Protein AF-A0A530QLJ4-F1 (afdb_monomer_lite)

Radius of gyration: 23.85 Å; chains: 1; bounding box: 52×22×62 Å

Sequence (64 aa):
MLRCCAFIAALILVGLATLDARADRRVALVIGNSEYRDIPALKNPDKDAEDVSNTFRQAGFDVF

Secondary structure (DSSP, 8-state):
-HHHHHHHHHHHHHHHHT-----S--EE--------SSSPPPSSHHHHHHHHHHHHHHTT-EE-

pLDDT: mean 91.02, std 9.78, range [62.97, 98.62]

Structure (mmCIF, N/CA/C/O backbone):
data_AF-A0A530QLJ4-F1
#
_entry.id   AF-A0A530QLJ4-F1
#
loop_
_atom_site.group_PDB
_atom_site.id
_atom_site.type_symbol
_atom_site.label_atom_id
_atom_site.label_alt_id
_atom_site.label_comp_id
_atom_site.label_asym_id
_atom_site.label_entity_id
_atom_site.label_seq_id
_atom_site.pdbx_PDB_ins_code
_atom_site.Cartn_x
_atom_site.Cartn_y
_atom_site.Cartn_z
_atom_site.occupancy
_atom_site.B_iso_or_equiv
_atom_site.auth_seq_id
_atom_site.auth_comp_id
_atom_site.auth_asym_id
_atom_site.auth_atom_id
_atom_site.pdbx_PDB_model_num
ATOM 1 N N . MET A 1 1 ? 37.316 6.357 -39.780 1.00 72.75 1 MET A N 1
ATOM 2 C CA . MET A 1 1 ? 36.028 5.639 -39.915 1.00 72.75 1 MET A CA 1
ATOM 3 C C . MET A 1 1 ? 35.715 4.799 -38.676 1.00 72.75 1 MET A C 1
ATOM 5 O O . MET A 1 1 ? 34.755 5.129 -37.999 1.00 72.75 1 MET A O 1
ATOM 9 N N . LEU A 1 2 ? 36.563 3.835 -38.280 1.00 83.44 2 LEU A N 1
ATOM 10 C CA . LEU A 1 2 ? 36.329 2.964 -37.106 1.00 83.44 2 LEU A CA 1
ATOM 11 C C . LEU A 1 2 ? 36.074 3.712 -35.775 1.00 83.44 2 LEU A C 1
ATOM 13 O O . LEU A 1 2 ? 35.188 3.342 -35.014 1.00 83.44 2 LEU A O 1
ATOM 17 N N . ARG A 1 3 ? 36.800 4.811 -35.523 1.00 81.88 3 ARG A N 1
ATOM 18 C CA . ARG A 1 3 ? 36.632 5.652 -34.318 1.00 81.88 3 ARG A CA 1
ATOM 19 C C . ARG A 1 3 ? 35.268 6.350 -34.257 1.00 81.88 3 ARG A C 1
ATOM 21 O O . ARG A 1 3 ? 34.695 6.464 -33.182 1.00 81.88 3 ARG A O 1
ATOM 28 N N . CYS A 1 4 ? 34.740 6.783 -35.402 1.00 86.81 4 CYS A N 1
ATOM 29 C CA . CYS A 1 4 ? 33.412 7.394 -35.487 1.00 86.81 4 CYS A CA 1
ATOM 30 C C . CYS A 1 4 ? 32.317 6.343 -35.271 1.00 86.81 4 CYS A C 1
ATOM 32 O O . CYS A 1 4 ? 31.373 6.599 -34.532 1.00 86.81 4 CYS A O 1
ATOM 34 N N . CYS A 1 5 ? 32.478 5.143 -35.843 1.00 90.00 5 CYS A N 1
ATOM 35 C CA . CYS A 1 5 ? 31.554 4.026 -35.631 1.00 90.00 5 CYS A CA 1
ATOM 36 C C . CYS A 1 5 ? 31.489 3.609 -34.155 1.00 90.00 5 CYS A C 1
ATOM 38 O O . CYS A 1 5 ? 30.397 3.426 -33.628 1.00 90.00 5 CYS A O 1
ATOM 40 N N . ALA A 1 6 ? 32.635 3.524 -33.472 1.00 90.25 6 ALA A N 1
ATOM 41 C CA . ALA A 1 6 ? 32.687 3.214 -32.043 1.00 90.25 6 ALA A CA 1
ATOM 42 C C . ALA A 1 6 ? 31.992 4.286 -31.185 1.00 90.25 6 ALA A C 1
ATOM 44 O O . ALA A 1 6 ? 31.286 3.956 -30.237 1.00 90.25 6 ALA A O 1
ATOM 45 N N . PHE A 1 7 ? 32.146 5.564 -31.542 1.00 92.62 7 PHE A N 1
ATOM 46 C CA . PHE A 1 7 ? 31.508 6.668 -30.823 1.00 92.62 7 PHE A CA 1
ATOM 47 C C . PHE A 1 7 ? 29.982 6.666 -30.996 1.00 92.62 7 PHE A C 1
ATOM 49 O O . PHE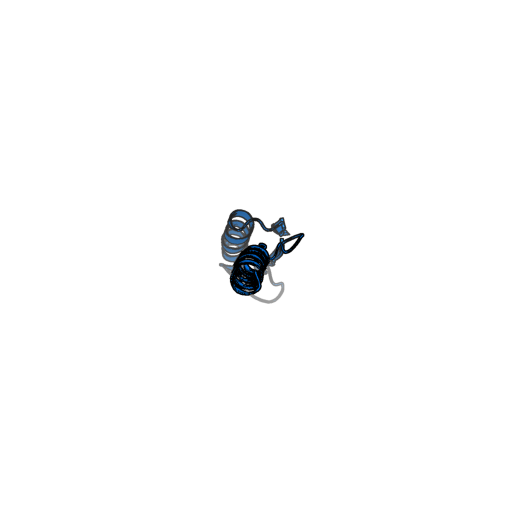 A 1 7 ? 29.245 6.834 -30.029 1.00 92.62 7 PHE A O 1
ATOM 56 N N . ILE A 1 8 ? 29.504 6.406 -32.217 1.00 94.06 8 ILE A N 1
ATOM 57 C CA . ILE A 1 8 ? 28.072 6.258 -32.504 1.00 94.06 8 ILE A CA 1
ATOM 58 C C . ILE A 1 8 ? 27.494 5.056 -31.747 1.00 94.06 8 ILE A C 1
ATOM 60 O O . ILE A 1 8 ? 26.448 5.176 -31.116 1.00 94.06 8 ILE A O 1
ATOM 64 N N . ALA A 1 9 ? 28.191 3.917 -31.751 1.00 92.62 9 ALA A N 1
ATOM 65 C CA . ALA A 1 9 ? 27.759 2.730 -31.019 1.00 92.62 9 ALA A CA 1
ATOM 66 C C . ALA A 1 9 ? 27.671 2.984 -29.504 1.00 92.62 9 ALA A C 1
ATOM 68 O O . ALA A 1 9 ? 26.700 2.574 -28.874 1.00 92.62 9 ALA A O 1
ATOM 69 N N . ALA A 1 10 ? 28.636 3.709 -28.930 1.00 91.12 10 ALA A N 1
ATOM 70 C CA . ALA A 1 10 ? 28.614 4.082 -27.517 1.00 91.12 10 ALA A CA 1
ATOM 71 C C . ALA A 1 10 ? 27.429 5.002 -27.173 1.00 91.12 10 ALA A C 1
ATOM 73 O O . ALA A 1 10 ? 26.762 4.783 -26.164 1.00 91.12 10 ALA A O 1
ATOM 74 N N . LEU A 1 11 ? 27.121 5.986 -28.026 1.00 91.44 11 LEU A N 1
ATOM 75 C CA . LEU A 1 11 ? 25.964 6.871 -27.839 1.00 91.44 11 LEU A CA 1
ATOM 76 C C . LEU A 1 11 ? 24.634 6.108 -27.884 1.00 91.44 11 LEU A C 1
ATOM 78 O O . LEU A 1 11 ? 23.754 6.356 -27.062 1.00 91.44 11 LEU A O 1
ATOM 82 N N . ILE A 1 12 ? 24.503 5.148 -28.803 1.00 91.25 12 ILE A N 1
ATOM 83 C CA . ILE A 1 12 ? 23.316 4.287 -28.898 1.00 91.25 12 ILE A CA 1
ATOM 84 C C . ILE A 1 12 ? 23.178 3.416 -27.643 1.00 91.25 12 ILE A C 1
ATOM 86 O O . ILE A 1 12 ? 22.083 3.299 -27.096 1.00 91.25 12 ILE A O 1
ATOM 90 N N . LEU A 1 13 ? 24.282 2.840 -27.155 1.00 89.75 13 LEU A N 1
ATOM 91 C CA . LEU A 1 13 ? 24.275 1.991 -25.961 1.00 89.75 13 LEU A CA 1
ATOM 92 C C . LEU A 1 13 ? 23.832 2.765 -24.708 1.00 89.75 13 LEU A C 1
ATOM 94 O O . LEU A 1 13 ? 23.051 2.253 -23.911 1.00 89.75 13 LEU A O 1
ATOM 98 N N . VAL A 1 14 ? 24.291 4.013 -24.562 1.00 88.69 14 VAL A N 1
ATOM 99 C CA . VAL A 1 14 ? 23.882 4.904 -23.464 1.00 88.69 14 VAL A CA 1
ATOM 100 C C . VAL A 1 14 ? 22.398 5.264 -23.567 1.00 88.69 14 VAL A C 1
ATOM 102 O O . VAL A 1 14 ? 21.701 5.219 -22.559 1.00 88.69 14 VAL A O 1
ATOM 105 N N . GLY A 1 15 ? 21.889 5.555 -24.770 1.00 86.00 15 GLY A N 1
ATOM 106 C CA . GLY A 1 15 ? 20.467 5.862 -24.973 1.00 86.00 15 GLY A CA 1
ATOM 107 C C . GLY A 1 15 ? 19.525 4.680 -24.703 1.00 86.00 15 GLY A C 1
ATOM 108 O O . GLY A 1 15 ? 18.393 4.875 -24.269 1.00 86.00 15 GLY A O 1
ATOM 109 N N . LEU A 1 16 ? 19.986 3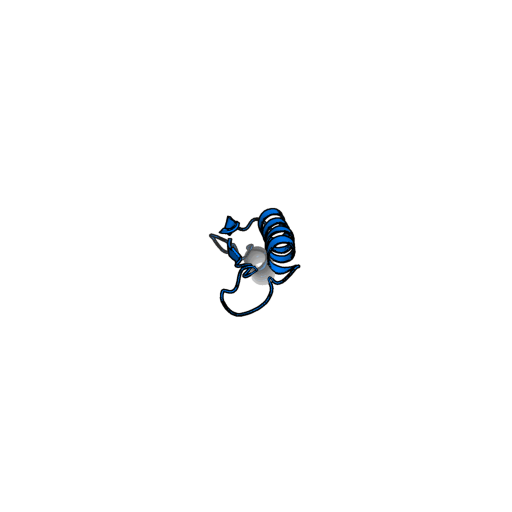.444 -24.915 1.00 82.50 16 LEU A N 1
ATOM 110 C CA . LEU A 1 16 ? 19.224 2.233 -24.586 1.00 82.50 16 LEU A CA 1
ATOM 111 C C . LEU A 1 16 ? 19.193 1.950 -23.075 1.00 82.50 16 LEU A C 1
ATOM 113 O O . LEU A 1 16 ? 18.221 1.385 -22.580 1.00 82.50 16 LEU A O 1
ATOM 117 N N . ALA A 1 17 ? 20.222 2.361 -22.331 1.00 76.00 17 ALA A N 1
ATOM 118 C CA . ALA A 1 17 ? 20.297 2.166 -20.882 1.00 76.00 17 ALA A CA 1
ATOM 119 C C . ALA A 1 17 ? 19.375 3.109 -20.082 1.00 76.00 17 ALA A C 1
ATOM 121 O O . ALA A 1 17 ? 19.160 2.884 -18.894 1.00 76.00 17 ALA A O 1
ATOM 122 N N . THR A 1 18 ? 18.821 4.147 -20.717 1.00 71.00 18 THR A N 1
ATOM 123 C CA . THR A 1 18 ? 17.878 5.100 -20.101 1.00 71.00 18 THR A CA 1
ATOM 124 C C . THR A 1 18 ? 16.413 4.765 -20.370 1.00 71.00 18 THR A C 1
ATOM 126 O O . THR A 1 18 ? 15.539 5.586 -20.099 1.00 71.00 18 THR A O 1
ATOM 129 N N . LEU A 1 19 ? 16.118 3.600 -20.953 1.00 74.56 19 LEU A N 1
ATOM 130 C CA . LEU A 1 19 ? 14.738 3.150 -21.098 1.00 74.56 19 LEU A CA 1
ATOM 131 C C . LEU A 1 19 ? 14.145 2.933 -19.702 1.00 74.56 19 LEU A C 1
ATOM 133 O O . LEU A 1 19 ? 14.610 2.074 -18.954 1.00 74.56 19 LEU A O 1
ATOM 137 N N . ASP A 1 20 ? 13.119 3.714 -19.361 1.00 69.06 20 ASP A N 1
ATOM 138 C CA . ASP A 1 20 ? 12.366 3.521 -18.127 1.00 69.06 20 ASP A CA 1
ATOM 139 C C . ASP A 1 20 ? 11.834 2.088 -18.076 1.00 69.06 20 ASP A C 1
ATOM 141 O O . ASP A 1 20 ? 11.074 1.655 -18.951 1.00 69.06 20 ASP A O 1
ATOM 145 N N . ALA A 1 21 ? 12.199 1.358 -17.022 1.00 66.88 21 ALA A N 1
ATOM 146 C CA . ALA A 1 21 ? 11.559 0.100 -16.684 1.00 66.88 21 ALA A CA 1
ATOM 147 C C . ALA A 1 21 ? 10.110 0.395 -16.267 1.00 66.88 21 ALA A C 1
ATOM 149 O O . ALA A 1 21 ? 9.802 0.623 -15.097 1.00 66.88 21 ALA A O 1
ATOM 150 N N . ARG A 1 22 ? 9.205 0.440 -17.247 1.00 62.97 22 ARG A N 1
ATOM 151 C CA . ARG A 1 22 ? 7.771 0.578 -17.005 1.00 62.97 22 ARG A CA 1
ATOM 152 C C . ARG A 1 22 ? 7.239 -0.748 -16.475 1.00 62.97 22 ARG A C 1
ATOM 154 O O . ARG A 1 22 ? 7.042 -1.691 -17.234 1.00 62.97 22 ARG A O 1
ATOM 161 N N . ALA A 1 23 ? 6.984 -0.816 -15.171 1.00 63.47 23 ALA A N 1
ATOM 162 C CA . ALA A 1 23 ? 5.994 -1.756 -14.669 1.00 63.47 23 ALA A CA 1
ATOM 163 C C . ALA A 1 23 ? 4.644 -1.321 -15.255 1.00 63.47 23 ALA A C 1
ATOM 165 O O . ALA A 1 23 ? 4.135 -0.262 -14.894 1.00 63.47 23 ALA A O 1
ATOM 166 N N . ASP A 1 24 ? 4.120 -2.103 -16.200 1.00 70.19 24 ASP A N 1
ATOM 167 C CA . ASP A 1 24 ? 2.948 -1.753 -17.019 1.00 70.19 24 ASP A CA 1
ATOM 168 C C . ASP A 1 24 ? 1.717 -1.413 -16.153 1.00 70.19 24 ASP A C 1
ATOM 170 O O . ASP A 1 24 ? 0.903 -0.558 -16.494 1.00 70.19 24 ASP A O 1
ATOM 174 N N . ARG A 1 25 ? 1.625 -2.022 -14.959 1.00 82.50 25 ARG A N 1
ATOM 175 C CA . ARG A 1 25 ? 0.595 -1.735 -13.957 1.00 82.50 25 ARG A CA 1
ATOM 176 C C . ARG A 1 25 ? 1.111 -1.963 -12.536 1.00 82.50 25 ARG A C 1
ATOM 178 O O . ARG A 1 25 ? 1.601 -3.044 -12.218 1.00 82.50 25 ARG A O 1
ATOM 185 N N . ARG A 1 26 ? 0.969 -0.962 -11.664 1.00 90.38 26 ARG A N 1
ATOM 186 C CA . ARG A 1 26 ? 1.278 -1.066 -10.228 1.00 90.38 26 ARG A CA 1
ATOM 187 C C . ARG A 1 26 ? -0.026 -1.267 -9.462 1.00 90.38 26 ARG A C 1
ATOM 189 O O . ARG A 1 26 ? -0.918 -0.434 -9.572 1.00 90.38 26 ARG A O 1
ATOM 196 N N . VAL A 1 27 ? -0.151 -2.369 -8.727 1.00 95.12 27 VAL A N 1
ATOM 197 C CA . VAL A 1 27 ? -1.374 -2.732 -7.990 1.00 95.12 27 VAL A CA 1
ATOM 198 C C . VAL A 1 27 ? -1.027 -3.029 -6.536 1.00 95.12 27 VAL A C 1
ATOM 200 O O . VAL A 1 27 ? 0.000 -3.654 -6.272 1.00 95.12 27 VAL A O 1
ATOM 203 N N . ALA A 1 28 ? -1.864 -2.576 -5.605 1.00 97.38 28 ALA A N 1
ATOM 204 C CA . ALA A 1 28 ? -1.760 -2.877 -4.182 1.00 97.38 28 ALA A CA 1
ATOM 205 C C . ALA A 1 28 ? -3.123 -3.323 -3.627 1.00 97.38 28 ALA A C 1
ATOM 207 O O . ALA A 1 28 ? -4.155 -2.771 -3.997 1.00 97.38 28 ALA A O 1
ATOM 208 N N . LEU A 1 29 ? -3.109 -4.310 -2.731 1.00 98.00 29 LEU A N 1
ATOM 209 C CA . LEU A 1 29 ? -4.250 -4.703 -1.904 1.00 98.00 29 LEU A CA 1
ATOM 210 C C . LEU A 1 29 ? -3.892 -4.378 -0.454 1.00 98.00 29 LEU A C 1
ATOM 212 O O . LEU A 1 29 ? -2.874 -4.873 0.039 1.00 98.00 29 LEU A O 1
ATOM 216 N N . VAL A 1 30 ? -4.695 -3.554 0.213 1.00 97.88 30 VAL A N 1
ATOM 217 C CA . VAL A 1 30 ? -4.444 -3.113 1.589 1.00 97.88 30 VAL A CA 1
ATOM 218 C C . VAL A 1 30 ? -5.575 -3.599 2.491 1.00 97.88 30 VAL A C 1
ATOM 220 O O . VAL A 1 30 ? -6.733 -3.256 2.297 1.00 97.88 30 VAL A O 1
ATOM 223 N N . ILE A 1 31 ? -5.235 -4.406 3.499 1.00 97.50 31 ILE A N 1
ATOM 224 C CA . ILE A 1 31 ? -6.207 -5.002 4.425 1.00 97.50 31 ILE A CA 1
ATOM 225 C C . ILE A 1 31 ? -5.936 -4.483 5.839 1.00 97.50 31 ILE A C 1
ATOM 227 O O . ILE A 1 31 ? -4.880 -4.763 6.407 1.00 97.50 31 ILE A O 1
ATOM 231 N N . GLY A 1 32 ? -6.905 -3.768 6.413 1.00 97.31 32 GLY A N 1
ATOM 232 C CA . GLY A 1 32 ? -6.936 -3.389 7.826 1.00 97.31 32 GLY A CA 1
ATOM 233 C C . GLY A 1 32 ? -7.948 -4.244 8.583 1.00 97.31 32 GLY A C 1
ATOM 234 O O . GLY A 1 32 ? -9.147 -4.102 8.378 1.00 97.31 32 GLY A O 1
ATOM 235 N N . ASN A 1 33 ? -7.484 -5.152 9.444 1.00 97.00 33 ASN A N 1
ATOM 236 C CA . ASN A 1 33 ? -8.370 -5.990 10.258 1.00 97.00 33 ASN A CA 1
ATOM 237 C C . ASN A 1 33 ? -8.527 -5.393 11.660 1.00 97.00 33 ASN A C 1
ATOM 239 O O . ASN A 1 33 ? -7.617 -5.528 12.477 1.00 97.00 33 ASN A O 1
ATOM 243 N N . SER A 1 34 ? -9.674 -4.779 11.951 1.00 97.06 34 SER A N 1
ATOM 244 C CA . SER A 1 34 ? -9.928 -4.145 13.257 1.00 97.06 34 SER A CA 1
ATOM 245 C C . SER A 1 34 ? -10.971 -4.880 14.104 1.00 97.06 34 SER A C 1
ATOM 247 O O . SER A 1 34 ? -10.813 -4.974 15.320 1.00 97.06 34 SER A O 1
ATOM 249 N N . GLU A 1 35 ? -12.001 -5.460 13.483 1.00 96.62 35 GLU A N 1
ATOM 250 C CA . GLU A 1 35 ? -13.176 -6.032 14.161 1.00 96.62 35 GLU A CA 1
ATOM 251 C C . GLU A 1 35 ? -13.108 -7.562 14.293 1.00 96.62 35 GLU A C 1
ATOM 253 O O . GLU A 1 35 ? -13.842 -8.319 13.655 1.00 96.62 35 GLU A O 1
ATOM 258 N N . TYR A 1 36 ? -12.200 -8.049 15.134 1.00 95.81 36 TYR A N 1
ATOM 259 C CA . TYR A 1 36 ? -12.127 -9.477 15.442 1.00 95.81 36 TYR A CA 1
ATOM 260 C C . TYR A 1 36 ? -13.287 -9.929 16.343 1.00 95.81 36 TYR A C 1
ATOM 262 O O . TYR A 1 36 ? -13.726 -9.203 17.229 1.00 95.81 36 TYR A O 1
ATOM 270 N N . ARG A 1 37 ? -13.757 -11.169 16.151 1.00 97.50 37 ARG A N 1
ATOM 271 C CA . ARG A 1 37 ? -14.897 -11.732 16.900 1.00 97.50 37 ARG A CA 1
ATOM 272 C C . ARG A 1 37 ? -14.606 -11.946 18.388 1.00 97.50 37 ARG A C 1
ATOM 274 O O . ARG A 1 37 ? -15.469 -11.687 19.218 1.00 97.50 37 ARG A O 1
ATOM 281 N N . ASP A 1 38 ? -13.414 -12.450 18.698 1.00 97.81 38 ASP A N 1
ATOM 282 C CA . ASP A 1 38 ? -13.099 -13.007 20.022 1.00 97.81 38 ASP A CA 1
ATOM 283 C C . ASP A 1 38 ? -12.185 -12.103 20.866 1.00 97.81 38 ASP A C 1
ATOM 285 O O . ASP A 1 38 ? -11.871 -12.432 22.010 1.00 97.81 38 ASP A O 1
ATOM 289 N N . ILE A 1 39 ? -11.740 -10.966 20.320 1.00 96.00 39 ILE A N 1
ATOM 290 C CA . ILE A 1 39 ? -10.875 -10.004 21.015 1.00 96.00 39 ILE A CA 1
ATOM 291 C C . ILE 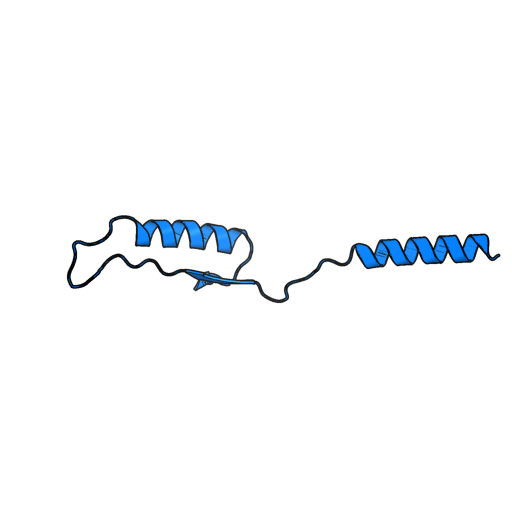A 1 39 ? -11.416 -8.580 20.856 1.00 96.00 39 ILE A C 1
ATOM 293 O O . ILE A 1 39 ? -12.137 -8.307 19.896 1.00 96.00 39 ILE A O 1
ATOM 297 N N . PRO A 1 40 ? -11.061 -7.650 21.765 1.00 96.94 40 PRO A N 1
ATOM 298 C CA . PRO A 1 40 ? -11.395 -6.244 21.592 1.00 96.94 40 PRO A CA 1
ATOM 299 C C . PRO A 1 40 ? -10.889 -5.704 20.253 1.00 96.94 40 PRO A C 1
ATOM 301 O O . PRO A 1 40 ? -9.796 -6.061 19.809 1.00 96.94 40 PRO A O 1
ATOM 304 N N . ALA A 1 41 ? -11.672 -4.808 19.651 1.00 96.81 41 ALA A N 1
ATOM 305 C CA 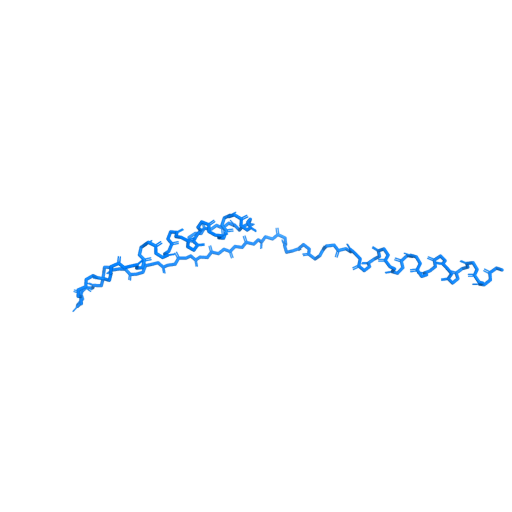. ALA A 1 41 ? -11.323 -4.200 18.378 1.00 96.81 41 ALA A CA 1
ATOM 306 C C . ALA A 1 41 ? -9.958 -3.500 18.441 1.00 96.81 41 ALA A C 1
ATOM 308 O O . ALA A 1 41 ? -9.635 -2.786 19.401 1.00 96.81 41 ALA A O 1
ATOM 309 N N . LEU A 1 42 ? -9.157 -3.705 17.399 1.00 97.50 42 LEU A N 1
ATOM 310 C CA . LEU A 1 42 ? -7.869 -3.042 17.261 1.00 97.50 42 LEU A CA 1
ATOM 311 C C . LEU A 1 42 ? -8.106 -1.602 16.806 1.00 97.50 42 LEU A C 1
ATOM 313 O O . LEU A 1 42 ? -8.856 -1.352 15.874 1.00 97.50 42 LEU A O 1
ATOM 317 N N . LYS A 1 43 ? -7.462 -0.642 17.472 1.00 96.12 43 LYS A N 1
ATOM 318 C CA . LYS A 1 43 ? -7.756 0.787 17.267 1.00 96.12 43 LYS A CA 1
ATOM 319 C C . LYS A 1 43 ? -7.232 1.369 15.953 1.00 96.12 43 LYS A C 1
ATOM 321 O O . LYS A 1 43 ? -7.734 2.394 15.511 1.00 96.12 43 LYS A O 1
ATOM 326 N N . ASN A 1 44 ? -6.193 0.765 15.388 1.00 97.12 44 ASN A N 1
ATOM 327 C CA . ASN A 1 44 ? -5.365 1.391 14.359 1.00 97.12 44 ASN A CA 1
ATOM 328 C C . ASN A 1 44 ? -5.467 0.783 12.951 1.00 97.12 44 ASN A C 1
ATOM 330 O O . ASN A 1 44 ? -5.274 1.557 12.018 1.00 97.12 44 ASN A O 1
ATOM 334 N N . PRO A 1 45 ? -5.774 -0.516 12.736 1.00 98.19 45 PRO A N 1
ATOM 335 C CA . PRO A 1 45 ? -5.669 -1.100 11.397 1.00 98.19 45 PRO A CA 1
ATOM 336 C C . PRO A 1 45 ? -6.517 -0.408 10.325 1.00 98.19 45 PRO A C 1
ATOM 338 O O . PRO A 1 45 ? -6.059 -0.318 9.192 1.00 98.19 45 PRO A O 1
ATOM 341 N N . ASP A 1 46 ? -7.689 0.139 10.664 1.00 96.56 46 ASP A N 1
ATOM 342 C CA . ASP A 1 46 ? -8.502 0.922 9.717 1.00 96.56 46 ASP A CA 1
ATOM 343 C C . ASP A 1 46 ? -7.767 2.188 9.257 1.00 96.56 46 ASP A C 1
ATOM 345 O O . ASP A 1 46 ? -7.669 2.469 8.062 1.00 96.56 46 ASP A O 1
ATOM 349 N N . LYS A 1 47 ? -7.201 2.933 10.215 1.00 97.50 47 LYS A N 1
ATOM 350 C CA . LYS A 1 47 ? -6.467 4.167 9.935 1.00 97.50 47 LYS A CA 1
ATOM 351 C C . LYS A 1 47 ? -5.147 3.892 9.212 1.00 97.50 47 LYS A C 1
ATOM 353 O O . LYS A 1 47 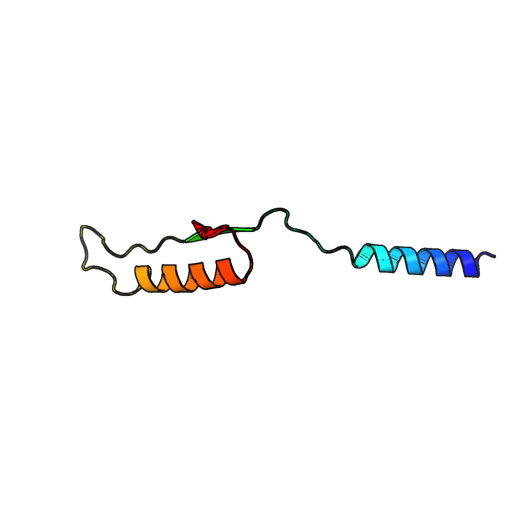? -4.815 4.589 8.257 1.00 97.50 47 LYS A O 1
ATOM 358 N N . ASP A 1 48 ? -4.430 2.854 9.624 1.00 98.31 48 ASP A N 1
ATOM 359 C CA . ASP A 1 48 ? -3.180 2.448 8.986 1.00 98.31 48 ASP A CA 1
ATOM 360 C C . ASP A 1 48 ? -3.435 1.998 7.538 1.00 98.31 48 ASP A C 1
ATOM 362 O O . ASP A 1 48 ? -2.690 2.370 6.629 1.00 98.31 48 ASP A O 1
ATOM 366 N N . ALA A 1 49 ? -4.518 1.249 7.297 1.00 98.44 49 ALA A N 1
ATOM 367 C CA . ALA A 1 49 ? -4.916 0.841 5.955 1.00 98.44 49 ALA A CA 1
ATOM 368 C C . ALA A 1 49 ? -5.255 2.048 5.070 1.00 98.44 49 ALA A C 1
ATOM 370 O O . ALA A 1 49 ? -4.842 2.083 3.910 1.00 98.44 49 ALA A O 1
ATOM 371 N N . GLU A 1 50 ? -5.946 3.059 5.599 1.00 98.25 50 GLU A N 1
ATOM 372 C CA . GLU A 1 50 ? -6.219 4.303 4.875 1.00 98.25 50 GLU A CA 1
ATOM 373 C C . GLU A 1 50 ? -4.924 5.052 4.515 1.00 98.25 50 GLU A C 1
ATOM 375 O O . GLU A 1 50 ? -4.705 5.394 3.346 1.00 98.25 50 GLU A O 1
ATOM 380 N N . ASP A 1 51 ? -4.039 5.257 5.493 1.00 98.50 51 ASP A N 1
ATOM 381 C CA . ASP A 1 51 ? -2.800 6.022 5.331 1.00 98.50 51 ASP A CA 1
ATOM 382 C C . ASP A 1 51 ? -1.838 5.331 4.333 1.00 98.50 51 ASP A C 1
ATOM 384 O O . ASP A 1 51 ? -1.286 5.968 3.423 1.00 98.50 51 ASP A O 1
ATOM 388 N N . VAL A 1 52 ? -1.701 4.002 4.416 1.00 98.44 52 VAL A N 1
ATOM 389 C CA . VAL A 1 52 ? -0.912 3.196 3.466 1.00 98.44 52 VAL A CA 1
ATOM 390 C C . VAL A 1 52 ? -1.540 3.210 2.073 1.00 98.44 52 VAL A C 1
ATOM 392 O O . VAL A 1 52 ? -0.837 3.399 1.076 1.00 98.44 52 VAL A O 1
ATOM 395 N N . SER A 1 53 ? -2.864 3.074 1.978 1.00 98.62 53 SER A N 1
ATOM 396 C CA . SER A 1 53 ? -3.560 3.118 0.690 1.00 98.62 53 SER A CA 1
ATOM 397 C C . SER A 1 53 ? -3.374 4.465 -0.009 1.00 98.62 53 SER A C 1
ATOM 399 O O . SER A 1 53 ? -3.125 4.515 -1.214 1.00 98.62 53 SER A O 1
ATOM 401 N N . ASN A 1 54 ? -3.444 5.568 0.737 1.00 98.62 54 ASN A N 1
ATOM 402 C CA . ASN A 1 54 ? -3.215 6.911 0.206 1.00 98.62 54 ASN A CA 1
ATOM 403 C C . ASN A 1 54 ? -1.780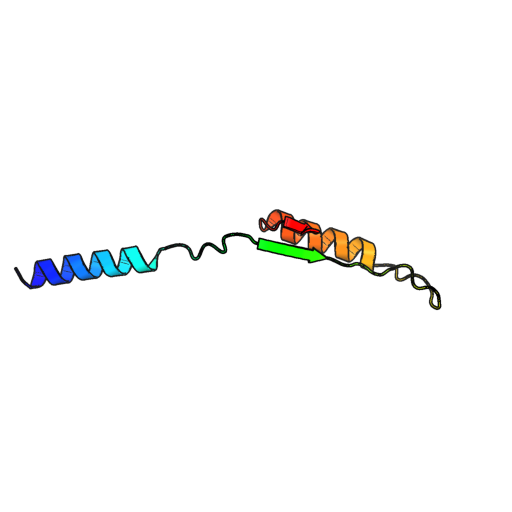 7.089 -0.294 1.00 98.62 54 ASN A C 1
ATOM 405 O O . ASN A 1 54 ? -1.574 7.655 -1.369 1.00 98.62 54 ASN A O 1
ATOM 409 N N . THR A 1 55 ? -0.807 6.534 0.425 1.00 98.44 55 THR A N 1
ATOM 410 C CA . THR A 1 55 ? 0.597 6.519 -0.002 1.00 98.44 55 THR A CA 1
ATOM 411 C C . THR A 1 55 ? 0.765 5.782 -1.336 1.00 98.44 55 THR A C 1
ATOM 413 O O . THR A 1 55 ? 1.391 6.301 -2.260 1.00 98.44 55 THR A O 1
ATOM 416 N N . PHE A 1 56 ? 0.144 4.609 -1.494 1.00 98.06 56 PHE A N 1
ATOM 417 C CA . PHE A 1 56 ? 0.204 3.854 -2.750 1.00 98.06 56 PHE A CA 1
ATOM 418 C C . PHE A 1 56 ? -0.497 4.561 -3.915 1.00 98.06 56 PHE A C 1
ATOM 420 O O . PHE A 1 56 ? 0.048 4.598 -5.021 1.00 98.06 56 PHE A O 1
ATOM 427 N N . ARG A 1 57 ? -1.655 5.189 -3.681 1.00 97.44 57 ARG A N 1
ATOM 428 C CA . ARG A 1 57 ? -2.337 5.996 -4.709 1.00 97.44 57 ARG A CA 1
ATOM 429 C C . ARG A 1 57 ? -1.464 7.154 -5.184 1.00 97.44 57 ARG A C 1
ATOM 431 O O . ARG A 1 57 ? -1.341 7.364 -6.387 1.00 97.44 57 ARG A O 1
ATOM 438 N N . GLN A 1 58 ? -0.803 7.861 -4.264 1.00 97.44 58 GLN A N 1
ATOM 439 C CA . GLN A 1 58 ? 0.138 8.938 -4.605 1.00 97.44 58 GLN A CA 1
ATOM 440 C C . GLN A 1 58 ? 1.349 8.422 -5.393 1.00 97.44 58 GLN A C 1
ATOM 442 O O . GLN A 1 58 ? 1.837 9.102 -6.293 1.00 97.44 58 GLN A O 1
ATOM 447 N N . ALA A 1 59 ? 1.793 7.194 -5.118 1.00 95.50 59 ALA A N 1
ATOM 448 C CA . ALA A 1 59 ? 2.829 6.512 -5.891 1.00 95.50 59 ALA A CA 1
ATOM 449 C C . ALA A 1 59 ? 2.332 5.960 -7.246 1.00 95.50 59 ALA A C 1
ATOM 451 O O . ALA A 1 59 ? 3.114 5.360 -7.987 1.00 95.50 59 ALA A O 1
ATOM 452 N N . GLY A 1 60 ? 1.055 6.158 -7.594 1.00 93.38 60 GLY A N 1
ATOM 453 C CA . GLY A 1 60 ? 0.449 5.741 -8.857 1.00 93.38 60 GLY A CA 1
ATOM 454 C C . GLY A 1 60 ? 0.186 4.238 -8.944 1.00 93.38 60 GLY A C 1
ATOM 455 O O . GLY A 1 60 ? 0.486 3.639 -9.981 1.00 93.38 60 GLY A O 1
ATOM 456 N N . PHE A 1 61 ? -0.295 3.642 -7.850 1.00 96.56 61 PHE A N 1
ATOM 457 C CA . PHE A 1 61 ? -0.853 2.290 -7.805 1.00 96.56 61 PHE A CA 1
ATOM 458 C C . PHE A 1 61 ? -2.384 2.323 -7.917 1.00 96.56 61 PHE A C 1
ATOM 460 O O . PHE A 1 61 ? -3.032 3.208 -7.356 1.00 96.56 61 PHE A O 1
ATOM 467 N N . ASP A 1 62 ? -2.956 1.295 -8.543 1.00 96.19 62 ASP A N 1
ATOM 468 C CA . ASP A 1 62 ? -4.357 0.919 -8.347 1.00 96.19 62 ASP A CA 1
ATOM 469 C C . ASP A 1 62 ? -4.480 0.225 -6.983 1.00 96.19 62 ASP A C 1
ATOM 471 O O . ASP A 1 62 ? -3.829 -0.798 -6.757 1.00 96.19 62 ASP A O 1
ATOM 475 N N . VAL A 1 63 ? -5.284 0.772 -6.069 1.00 97.88 63 VAL A N 1
ATOM 476 C CA . VAL A 1 63 ? -5.387 0.267 -4.689 1.00 97.88 63 VAL A CA 1
ATOM 477 C C . VAL A 1 63 ? -6.774 -0.295 -4.405 1.00 97.88 63 VAL A C 1
ATOM 479 O O . VAL A 1 63 ? -7.767 0.384 -4.678 1.00 97.88 63 VAL A O 1
ATOM 482 N N . PHE A 1 64 ? -6.805 -1.491 -3.815 1.00 95.50 64 PHE A N 1
ATOM 483 C CA . PHE A 1 64 ? -7.995 -2.245 -3.415 1.00 95.50 64 PHE A CA 1
ATOM 484 C C . PHE A 1 64 ? -8.006 -2.525 -1.916 1.00 95.50 64 PHE A C 1
ATOM 486 O O . PHE A 1 64 ? -6.899 -2.668 -1.342 1.00 95.50 64 PHE A O 1
#

Foldseek 3Di:
DVVVVVVVVVVVVVVVVPPPPDPVAAAEEFDQAFDDDPDHGDDPSVVVSVVVQVVVVVVPHHYD